Protein AF-A0A953W371-F1 (afdb_monomer_lite)

Structure (mmCIF, N/CA/C/O backbone):
data_AF-A0A953W371-F1
#
_entry.id   AF-A0A953W371-F1
#
loop_
_atom_site.group_PDB
_atom_site.id
_atom_site.type_symbol
_atom_site.label_atom_id
_atom_site.label_alt_id
_atom_site.label_comp_id
_atom_site.label_asym_id
_atom_site.label_entity_id
_atom_site.label_seq_id
_atom_site.pdbx_PDB_ins_code
_atom_site.Cartn_x
_atom_site.Cartn_y
_atom_site.Cartn_z
_atom_site.occupancy
_atom_site.B_iso_or_equiv
_atom_site.auth_seq_id
_atom_site.auth_comp_id
_atom_site.auth_asym_id
_atom_site.auth_atom_id
_atom_site.pdbx_PDB_model_num
ATOM 1 N N . MET A 1 1 ? 8.260 7.728 15.362 1.00 63.75 1 MET A N 1
ATOM 2 C CA . MET A 1 1 ? 6.870 7.298 15.608 1.00 63.75 1 MET A CA 1
ATOM 3 C C . MET A 1 1 ? 5.983 8.449 15.173 1.00 63.75 1 MET A C 1
ATOM 5 O O . MET A 1 1 ? 6.338 9.578 15.501 1.00 63.75 1 MET A O 1
ATOM 9 N N . LEU A 1 2 ? 4.952 8.202 14.359 1.00 78.56 2 LEU A N 1
ATOM 10 C CA . LEU A 1 2 ? 4.005 9.258 13.983 1.00 78.56 2 LEU A CA 1
ATOM 11 C C . LEU A 1 2 ? 3.336 9.770 15.259 1.00 78.56 2 LEU A C 1
ATOM 13 O O . LEU A 1 2 ? 3.025 8.978 16.148 1.00 78.56 2 LEU A O 1
ATOM 17 N N . ASP A 1 3 ? 3.190 11.083 15.399 1.00 90.56 3 ASP A N 1
ATOM 18 C CA . ASP A 1 3 ? 2.538 11.624 16.582 1.00 90.56 3 ASP A CA 1
ATOM 19 C C . ASP A 1 3 ? 1.032 11.325 16.543 1.00 90.56 3 ASP A C 1
ATOM 21 O O . ASP A 1 3 ? 0.409 11.214 15.482 1.00 90.56 3 ASP A O 1
ATOM 25 N N . ARG A 1 4 ? 0.441 11.209 17.731 1.00 90.94 4 ARG A N 1
ATOM 26 C CA . ARG A 1 4 ? -0.965 10.842 17.900 1.00 90.94 4 ARG A CA 1
ATOM 27 C C . ARG A 1 4 ? -1.926 11.795 17.183 1.00 90.94 4 ARG A C 1
ATOM 29 O O . ARG A 1 4 ? -2.916 11.337 16.621 1.00 90.94 4 ARG A O 1
ATOM 36 N N . LEU A 1 5 ? -1.631 13.097 17.169 1.00 94.75 5 LEU A N 1
ATOM 37 C CA . LEU A 1 5 ? -2.496 14.091 16.533 1.00 94.75 5 LEU A CA 1
ATOM 38 C C . LEU A 1 5 ? -2.526 13.898 15.012 1.00 94.75 5 LEU A C 1
ATOM 40 O O . LEU A 1 5 ? -3.579 14.048 14.395 1.00 94.75 5 LEU A O 1
ATOM 44 N N . THR A 1 6 ? -1.398 13.534 14.401 1.00 93.44 6 THR A N 1
ATOM 45 C CA . THR A 1 6 ? -1.349 13.196 12.973 1.00 93.44 6 THR A CA 1
ATOM 46 C C . THR A 1 6 ? -2.245 11.999 12.647 1.00 93.44 6 THR A C 1
ATOM 48 O O . THR A 1 6 ? -3.048 12.087 11.717 1.00 93.44 6 THR A O 1
ATOM 51 N N . ILE A 1 7 ? -2.186 10.924 13.439 1.00 92.94 7 ILE A N 1
ATOM 52 C CA . ILE A 1 7 ? -3.038 9.737 13.251 1.00 92.94 7 ILE A CA 1
ATOM 53 C C . ILE A 1 7 ? -4.525 10.077 13.418 1.00 92.94 7 ILE A C 1
ATOM 55 O O . ILE A 1 7 ? -5.337 9.743 12.556 1.00 92.94 7 ILE A O 1
ATOM 59 N N . GLU A 1 8 ? -4.885 10.803 14.479 1.00 93.88 8 GLU A N 1
ATOM 60 C CA . GLU A 1 8 ? -6.271 11.220 14.732 1.00 93.88 8 GLU A CA 1
ATOM 61 C C . GLU A 1 8 ? -6.824 12.086 13.589 1.00 93.88 8 GLU A C 1
ATOM 63 O O . GLU A 1 8 ? -7.973 11.919 13.180 1.00 93.88 8 GLU A O 1
ATOM 68 N N . ARG A 1 9 ? -6.000 12.971 13.012 1.00 94.56 9 ARG A N 1
ATOM 69 C CA . ARG A 1 9 ? -6.392 13.781 11.849 1.00 94.56 9 ARG A CA 1
ATOM 70 C C . ARG A 1 9 ? -6.573 12.948 10.585 1.00 94.56 9 ARG A C 1
ATOM 72 O O . ARG A 1 9 ? -7.522 13.203 9.849 1.00 94.56 9 ARG A O 1
ATOM 79 N N . MET A 1 10 ? -5.698 11.972 10.334 1.00 93.19 10 MET A N 1
ATOM 80 C CA . MET A 1 10 ? -5.840 11.060 9.193 1.00 93.19 10 MET A CA 1
ATOM 81 C C . MET A 1 10 ? -7.159 10.289 9.280 1.00 93.19 10 MET A C 1
ATOM 83 O O . MET A 1 10 ? -7.928 10.305 8.322 1.00 93.19 10 MET A O 1
ATOM 87 N N . LEU A 1 11 ? -7.458 9.709 10.446 1.00 92.94 11 LEU A N 1
ATOM 88 C CA . LEU A 1 11 ? -8.707 8.985 10.691 1.00 92.94 11 LEU A CA 1
ATOM 89 C C . LEU A 1 11 ? -9.939 9.891 10.581 1.00 92.94 11 LEU A C 1
ATOM 91 O O . LEU A 1 11 ? -10.944 9.505 9.989 1.00 92.94 11 LEU A O 1
ATOM 95 N N . ALA A 1 12 ? -9.863 11.124 11.086 1.00 94.56 12 ALA A N 1
ATOM 96 C CA . ALA A 1 12 ? -10.951 12.088 10.939 1.00 94.56 12 ALA A CA 1
ATOM 97 C C . ALA A 1 12 ? -11.219 12.461 9.468 1.00 94.56 12 ALA A C 1
ATOM 99 O O . ALA A 1 12 ? -12.363 12.730 9.106 1.00 94.56 12 ALA A O 1
ATOM 100 N N . TRP A 1 13 ? -10.190 12.482 8.614 1.00 94.69 13 TRP A N 1
ATOM 101 C CA . TRP A 1 13 ? -10.342 12.759 7.183 1.00 94.69 13 TRP A CA 1
ATOM 102 C C . TRP A 1 13 ? -10.890 11.577 6.389 1.00 94.69 13 TRP A C 1
ATOM 104 O O . TRP A 1 13 ? -11.664 11.788 5.455 1.00 94.69 13 TRP A O 1
ATOM 114 N N . THR A 1 14 ? -10.497 10.349 6.727 1.00 94.12 14 THR A N 1
ATOM 115 C CA . THR A 1 14 ? -10.970 9.157 6.013 1.00 94.12 14 THR A CA 1
ATOM 116 C C . THR A 1 14 ? -12.332 8.674 6.511 1.00 94.12 14 THR A C 1
ATOM 118 O O . THR A 1 14 ? -13.071 8.046 5.747 1.00 94.12 14 THR A O 1
ATOM 121 N N . GLY A 1 15 ? -12.710 9.002 7.751 1.00 91.88 15 GLY A N 1
ATOM 122 C CA . GLY A 1 15 ? -13.927 8.496 8.378 1.00 91.88 15 GLY A CA 1
ATOM 123 C C . GLY A 1 15 ? -13.872 6.972 8.475 1.00 91.88 15 GLY A C 1
ATOM 124 O O . GLY A 1 15 ? -12.920 6.415 9.009 1.00 91.88 15 GLY A O 1
ATOM 125 N N . GLU A 1 16 ? -14.870 6.290 7.912 1.00 91.31 16 GLU A N 1
ATOM 126 C CA . GLU A 1 16 ? -14.908 4.819 7.851 1.00 91.31 16 GLU A CA 1
ATOM 127 C C . GLU A 1 16 ? -14.060 4.227 6.711 1.00 91.31 16 GLU A C 1
ATOM 129 O O . GLU A 1 16 ? -13.900 3.011 6.621 1.00 91.31 16 GLU A O 1
ATOM 134 N N . LYS A 1 17 ? -13.521 5.061 5.812 1.00 95.44 17 LYS A N 1
ATOM 135 C CA . LYS A 1 17 ? -12.693 4.584 4.698 1.00 95.44 17 LYS A CA 1
ATOM 136 C C . LYS A 1 17 ? -11.278 4.249 5.184 1.00 95.44 17 LYS A C 1
ATOM 138 O O . LYS A 1 17 ? -10.778 4.912 6.096 1.00 95.44 17 LYS A O 1
ATOM 143 N N . PRO A 1 18 ? -10.601 3.275 4.552 1.00 96.00 18 PRO A N 1
ATOM 144 C CA . PRO A 1 18 ? -9.223 2.957 4.890 1.00 96.00 18 PRO A CA 1
ATOM 145 C C . PRO A 1 18 ? -8.278 4.106 4.528 1.00 96.00 18 PRO A C 1
ATOM 147 O O . PRO A 1 18 ? -8.489 4.838 3.555 1.00 96.00 18 PRO A O 1
ATOM 150 N N . VAL A 1 19 ? -7.196 4.225 5.291 1.00 96.75 19 VAL A N 1
ATOM 151 C CA . VAL A 1 19 ? -6.059 5.077 4.949 1.00 96.75 19 VAL A CA 1
ATOM 152 C C . VAL A 1 19 ? -5.296 4.430 3.798 1.00 96.75 19 VAL A C 1
ATOM 154 O O . VAL A 1 19 ? -4.876 3.276 3.885 1.00 96.75 19 VAL A O 1
ATOM 157 N N . LEU A 1 20 ? -5.090 5.195 2.727 1.00 97.06 20 LEU A N 1
ATOM 158 C CA . LEU A 1 20 ? -4.275 4.776 1.595 1.00 97.06 20 LEU A CA 1
ATOM 159 C C . LEU A 1 20 ? -2.813 5.165 1.815 1.00 97.06 20 LEU A C 1
ATOM 161 O O . LEU A 1 20 ? -2.505 6.322 2.108 1.00 97.06 20 LEU A O 1
ATOM 165 N N . VAL A 1 21 ? -1.912 4.210 1.607 1.00 97.31 21 VAL A N 1
ATOM 166 C CA . VAL A 1 21 ? -0.466 4.434 1.566 1.00 97.31 21 VAL A CA 1
ATOM 167 C C . VAL A 1 21 ? 0.020 4.260 0.135 1.00 97.31 21 VAL A C 1
ATOM 169 O O . VAL A 1 21 ? -0.143 3.196 -0.458 1.00 97.31 21 VAL A O 1
ATOM 172 N N . ALA A 1 22 ? 0.654 5.294 -0.413 1.00 98.19 22 ALA A N 1
ATOM 173 C CA . ALA A 1 22 ? 1.394 5.166 -1.661 1.00 98.19 22 ALA A CA 1
ATOM 174 C C . ALA A 1 22 ? 2.662 4.335 -1.407 1.00 98.19 22 ALA A C 1
ATOM 176 O O . ALA A 1 22 ? 3.543 4.744 -0.644 1.00 98.19 22 ALA A O 1
ATOM 177 N N . LEU A 1 23 ? 2.748 3.163 -2.030 1.00 98.62 23 LEU A N 1
ATOM 178 C CA . LEU A 1 23 ? 3.795 2.179 -1.788 1.00 98.62 23 LEU A CA 1
ATOM 179 C C . LEU A 1 23 ? 4.691 2.051 -3.021 1.00 98.62 23 LEU A C 1
ATOM 181 O O . LEU A 1 23 ? 4.348 1.387 -3.991 1.00 98.62 23 LEU A O 1
ATOM 185 N N . SER A 1 24 ? 5.876 2.658 -2.980 1.00 97.88 24 SER A N 1
ATOM 186 C CA . SER A 1 24 ? 6.849 2.550 -4.078 1.00 97.88 24 SER A CA 1
ATOM 187 C C . SER A 1 24 ? 7.684 1.267 -4.021 1.00 97.88 24 SER A C 1
ATOM 189 O O . SER A 1 24 ? 8.410 0.957 -4.962 1.00 97.88 24 SER A O 1
ATOM 191 N N . GLY A 1 25 ? 7.643 0.547 -2.895 1.00 97.06 25 GLY A N 1
ATOM 192 C CA . GLY A 1 25 ? 8.510 -0.601 -2.611 1.00 97.06 25 GLY A CA 1
ATOM 193 C C . GLY A 1 25 ? 9.898 -0.215 -2.089 1.00 97.06 25 GLY A C 1
ATOM 194 O O . GLY A 1 25 ? 10.671 -1.090 -1.701 1.00 97.06 25 GLY A O 1
ATOM 195 N N . GLY A 1 26 ? 10.216 1.083 -2.034 1.00 97.81 26 GLY A N 1
ATOM 196 C CA . GLY A 1 26 ? 11.415 1.594 -1.374 1.00 97.81 26 GLY A CA 1
ATOM 197 C C . GLY A 1 26 ? 11.312 1.516 0.152 1.00 97.81 26 GLY A C 1
ATOM 198 O O . GLY A 1 26 ? 10.210 1.538 0.708 1.00 97.81 26 GLY A O 1
ATOM 199 N N . GLY A 1 27 ? 12.469 1.480 0.822 1.00 97.88 27 GLY A N 1
ATOM 200 C CA . GLY A 1 27 ? 12.573 1.297 2.276 1.00 97.88 27 GLY A CA 1
ATOM 201 C C . GLY A 1 27 ? 11.713 2.266 3.090 1.00 97.88 27 GLY A C 1
ATOM 202 O O . GLY A 1 27 ? 11.042 1.830 4.019 1.00 97.88 27 GLY A O 1
ATOM 203 N N . ASP A 1 28 ? 11.647 3.537 2.692 1.00 97.62 28 ASP A N 1
ATOM 204 C CA . ASP A 1 28 ? 10.851 4.550 3.396 1.00 97.62 28 ASP A CA 1
ATOM 205 C C . ASP A 1 28 ? 9.347 4.250 3.336 1.00 97.62 28 ASP A C 1
ATOM 207 O O . ASP A 1 28 ? 8.664 4.270 4.358 1.00 97.62 28 ASP A O 1
ATOM 211 N N . SER A 1 29 ? 8.826 3.919 2.150 1.00 98.12 29 SER A N 1
ATOM 212 C CA . SER A 1 29 ? 7.402 3.602 1.969 1.00 98.12 29 SER A CA 1
ATOM 213 C C . SER A 1 29 ? 7.000 2.304 2.675 1.00 98.12 29 SER A C 1
ATOM 215 O O . SER A 1 29 ? 5.922 2.223 3.261 1.00 98.12 29 SER A O 1
ATOM 217 N N . VAL A 1 30 ? 7.896 1.311 2.690 1.00 97.94 30 VAL A N 1
ATOM 218 C CA . VAL A 1 30 ? 7.693 0.049 3.410 1.00 97.94 30 VAL A CA 1
ATOM 219 C C . VAL A 1 30 ? 7.729 0.295 4.920 1.00 97.94 30 VAL A C 1
ATOM 221 O O . VAL A 1 30 ? 6.837 -0.153 5.634 1.00 97.94 30 VAL A O 1
ATOM 224 N N . ALA A 1 31 ? 8.692 1.068 5.425 1.00 97.12 31 ALA A N 1
ATOM 225 C CA . ALA A 1 31 ? 8.748 1.434 6.838 1.00 97.12 31 ALA A CA 1
ATOM 226 C C . ALA A 1 31 ? 7.497 2.213 7.276 1.00 97.12 31 ALA A C 1
ATOM 228 O O . ALA A 1 31 ? 6.937 1.925 8.332 1.00 97.12 31 ALA A O 1
ATOM 229 N N . LEU A 1 32 ? 7.020 3.152 6.452 1.00 96.75 32 LEU A N 1
ATOM 230 C CA . LEU A 1 32 ? 5.782 3.885 6.715 1.00 96.75 32 LEU A CA 1
ATOM 231 C C . LEU A 1 32 ? 4.569 2.947 6.786 1.00 96.75 32 LEU A C 1
ATOM 233 O O . LEU A 1 32 ? 3.778 3.063 7.719 1.00 96.75 32 LEU A O 1
ATOM 237 N N . LEU A 1 33 ? 4.451 1.999 5.850 1.00 97.50 33 LEU A N 1
ATOM 238 C CA . LEU A 1 33 ? 3.411 0.968 5.867 1.00 97.50 33 LEU A CA 1
ATOM 239 C C . LEU A 1 33 ? 3.437 0.165 7.176 1.00 97.50 33 LEU A C 1
ATOM 241 O O . LEU A 1 33 ? 2.397 0.013 7.809 1.00 97.50 33 LEU A O 1
ATOM 245 N N . HIS A 1 34 ? 4.613 -0.295 7.615 1.00 96.81 34 HIS A N 1
ATOM 246 C CA . HIS A 1 34 ? 4.763 -1.031 8.876 1.00 96.81 34 HIS A CA 1
ATOM 247 C C . HIS A 1 34 ? 4.361 -0.201 10.103 1.00 96.81 34 HIS A C 1
ATOM 249 O O . HIS A 1 34 ? 3.688 -0.716 10.995 1.00 96.81 34 HIS A O 1
ATOM 255 N N . LEU A 1 35 ? 4.763 1.071 10.157 1.00 95.69 35 LEU A N 1
ATOM 256 C CA . LEU A 1 35 ? 4.430 1.960 11.273 1.00 95.69 35 LEU A CA 1
ATOM 257 C C . LEU A 1 35 ? 2.929 2.253 11.331 1.00 95.69 35 LEU A C 1
ATOM 259 O O . LEU A 1 35 ? 2.333 2.197 12.402 1.00 95.69 35 LEU A O 1
ATOM 263 N N . LEU A 1 36 ? 2.304 2.532 10.189 1.00 95.75 36 LEU A N 1
ATOM 264 C CA . LEU A 1 36 ? 0.861 2.756 10.133 1.00 95.75 36 LEU A CA 1
ATOM 265 C C . LEU A 1 36 ? 0.081 1.482 10.464 1.00 95.75 36 LEU A C 1
ATOM 267 O O . LEU A 1 36 ? -0.910 1.560 11.184 1.00 95.75 36 LEU A O 1
ATOM 271 N N . LEU A 1 37 ? 0.559 0.313 10.029 1.00 96.06 37 LEU A N 1
ATOM 272 C CA . LEU A 1 37 ? -0.064 -0.969 10.351 1.00 96.06 37 LEU A CA 1
ATOM 273 C C . LEU A 1 37 ? -0.125 -1.210 11.861 1.00 96.06 37 LEU A C 1
ATOM 275 O O . LEU A 1 37 ? -1.151 -1.674 12.354 1.00 96.06 37 LEU A O 1
ATOM 279 N N . SER A 1 38 ? 0.940 -0.874 12.599 1.00 94.50 38 SER A N 1
ATOM 280 C CA . SER A 1 38 ? 0.944 -1.017 14.060 1.00 94.50 38 SER A CA 1
ATOM 281 C C . SER A 1 38 ? -0.027 -0.080 14.780 1.00 94.50 38 SER A C 1
ATOM 283 O O . SER A 1 38 ? -0.458 -0.405 15.882 1.00 94.50 38 SER A O 1
ATOM 285 N N . GLU A 1 39 ? -0.378 1.054 14.171 1.00 93.75 39 GLU A N 1
ATOM 286 C CA . GLU A 1 39 ? -1.270 2.055 14.770 1.00 93.75 39 GLU A CA 1
ATOM 287 C C . GLU A 1 39 ? -2.740 1.850 14.369 1.00 93.75 39 GLU A C 1
ATOM 289 O O . GLU A 1 39 ? -3.638 2.075 15.177 1.00 93.75 39 GLU A O 1
ATOM 294 N N . LEU A 1 40 ? -2.998 1.436 13.123 1.00 93.75 40 LEU A N 1
ATOM 295 C CA . LEU A 1 40 ? -4.341 1.397 12.530 1.00 93.75 40 LEU A CA 1
ATOM 296 C C . LEU A 1 40 ? -4.910 -0.019 12.374 1.00 93.75 40 LEU A C 1
ATOM 298 O O . LEU A 1 40 ? -6.127 -0.190 12.354 1.00 93.75 40 LEU A O 1
ATOM 302 N N . GLY A 1 41 ? -4.049 -1.032 12.253 1.00 95.06 41 GLY A N 1
ATOM 303 C CA . GLY A 1 41 ? -4.445 -2.381 11.849 1.00 95.06 41 GLY A CA 1
ATOM 304 C C . GLY A 1 41 ? -4.696 -2.513 10.340 1.00 95.06 41 GLY A C 1
ATOM 305 O O . GLY A 1 41 ? -4.939 -1.536 9.633 1.00 95.06 41 GLY A O 1
ATOM 306 N N . ALA A 1 42 ? -4.619 -3.749 9.835 1.00 95.88 42 ALA A N 1
ATOM 307 C CA . ALA A 1 42 ? -4.670 -4.027 8.397 1.00 95.88 42 ALA A CA 1
ATOM 308 C C . ALA A 1 42 ? -6.019 -3.656 7.756 1.00 95.88 42 ALA A C 1
ATOM 310 O O . ALA A 1 42 ? -6.037 -3.120 6.651 1.00 95.88 42 ALA A O 1
ATOM 311 N N . ASP A 1 43 ? -7.130 -3.869 8.468 1.00 93.81 43 ASP A N 1
ATOM 312 C CA . ASP A 1 43 ? -8.491 -3.623 7.962 1.00 93.81 43 ASP A CA 1
ATOM 313 C C . ASP A 1 43 ? -8.786 -2.132 7.712 1.00 93.81 43 ASP A C 1
ATOM 315 O O . ASP A 1 43 ? -9.670 -1.787 6.927 1.00 93.81 43 ASP A O 1
ATOM 319 N N . HIS A 1 44 ? -8.023 -1.233 8.342 1.00 95.19 44 HIS A N 1
ATOM 320 C CA . HIS A 1 44 ? -8.131 0.216 8.157 1.00 95.19 44 HIS A CA 1
ATOM 321 C C . HIS A 1 44 ? -7.109 0.771 7.161 1.00 95.19 44 HIS A C 1
ATOM 323 O O . HIS A 1 44 ? -6.947 1.990 7.052 1.00 95.19 44 HIS A O 1
ATOM 329 N N . MET A 1 45 ? -6.424 -0.099 6.420 1.00 97.00 45 MET A N 1
ATOM 330 C CA . MET A 1 45 ? -5.363 0.283 5.502 1.00 97.00 45 MET A CA 1
ATOM 331 C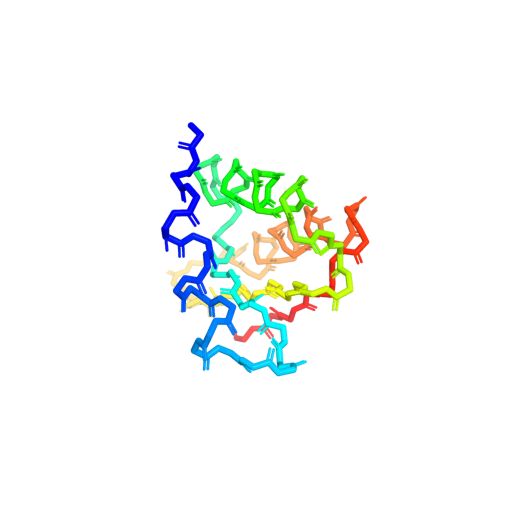 C . MET A 1 45 ? -5.535 -0.316 4.110 1.00 97.00 45 MET A C 1
ATOM 333 O O . MET A 1 45 ? -6.053 -1.412 3.912 1.00 97.00 45 MET A O 1
ATOM 337 N N . ARG A 1 46 ? -5.022 0.420 3.129 1.00 97.88 46 ARG A N 1
ATOM 338 C CA . ARG A 1 46 ? -4.842 -0.020 1.747 1.00 97.88 46 ARG A CA 1
ATOM 339 C C . ARG A 1 46 ? -3.512 0.519 1.229 1.00 97.88 46 ARG A C 1
ATOM 341 O O . ARG A 1 46 ? -3.120 1.630 1.581 1.00 97.88 46 ARG A O 1
ATOM 348 N N . ALA A 1 47 ? -2.834 -0.241 0.381 1.00 98.56 47 ALA A N 1
ATOM 349 C CA . ALA A 1 47 ? -1.628 0.200 -0.306 1.00 98.56 47 ALA A CA 1
ATOM 350 C C . ALA A 1 47 ? -1.867 0.300 -1.813 1.00 98.56 47 ALA A C 1
ATOM 352 O O . ALA A 1 47 ? -2.391 -0.635 -2.408 1.00 98.56 47 ALA A O 1
ATOM 353 N N . ASP A 1 48 ? -1.415 1.389 -2.428 1.00 98.56 48 ASP A N 1
ATOM 354 C CA . ASP A 1 48 ? -1.450 1.537 -3.884 1.00 98.56 48 ASP A CA 1
ATOM 355 C C . ASP A 1 48 ? -0.042 1.732 -4.426 1.00 98.56 48 ASP A C 1
ATOM 357 O O . ASP A 1 48 ? 0.738 2.543 -3.918 1.00 98.56 48 ASP A O 1
ATOM 361 N N . VAL A 1 49 ? 0.268 0.979 -5.472 1.00 98.75 49 VAL A N 1
ATOM 362 C CA . VAL A 1 49 ? 1.539 1.015 -6.187 1.00 98.75 49 VAL A CA 1
ATOM 363 C C . VAL A 1 49 ? 1.277 1.593 -7.567 1.00 98.75 49 VAL A C 1
ATOM 365 O O . VAL A 1 49 ? 0.472 1.043 -8.303 1.00 98.75 49 VAL A O 1
ATOM 368 N N . VAL A 1 50 ? 1.961 2.671 -7.938 1.00 98.44 50 VAL A N 1
ATOM 369 C CA . VAL A 1 50 ? 1.843 3.239 -9.289 1.00 98.44 50 VAL A CA 1
ATOM 370 C C . VAL A 1 50 ? 3.003 2.734 -10.140 1.00 98.44 50 VAL A C 1
ATOM 372 O O . VAL A 1 50 ? 4.159 3.059 -9.852 1.00 98.44 50 VAL A O 1
ATOM 375 N N . ASP A 1 51 ? 2.714 1.960 -11.185 1.00 98.25 51 ASP A N 1
ATOM 376 C CA . ASP A 1 51 ? 3.715 1.592 -12.187 1.00 98.25 51 ASP A CA 1
ATOM 377 C C . ASP A 1 51 ? 3.775 2.661 -13.283 1.00 98.25 51 ASP A C 1
ATOM 379 O O . ASP A 1 51 ? 2.957 2.723 -14.196 1.00 98.25 51 ASP A O 1
ATOM 383 N N . HIS A 1 52 ? 4.788 3.523 -13.215 1.00 97.31 52 HIS A N 1
ATOM 384 C CA . HIS A 1 52 ? 4.970 4.585 -14.205 1.00 97.31 52 HIS A CA 1
ATOM 385 C C . HIS A 1 52 ? 5.484 4.099 -15.573 1.00 97.31 52 HIS A C 1
ATOM 387 O O . HIS A 1 52 ? 5.626 4.925 -16.475 1.00 97.31 52 HIS A O 1
ATOM 393 N N . ALA A 1 53 ? 5.820 2.811 -15.732 1.00 97.62 53 ALA A N 1
ATOM 394 C CA . ALA A 1 53 ? 6.316 2.231 -16.984 1.00 97.62 53 ALA A CA 1
ATOM 395 C C . ALA A 1 53 ? 7.541 2.954 -17.595 1.00 97.62 53 ALA A C 1
ATOM 397 O O . ALA A 1 53 ? 7.725 2.994 -18.811 1.00 97.62 53 ALA A O 1
ATOM 398 N N . LEU A 1 54 ? 8.399 3.548 -16.755 1.00 97.50 54 LEU A N 1
ATOM 399 C CA . LEU A 1 54 ? 9.541 4.362 -17.210 1.00 97.50 54 LEU A CA 1
ATOM 400 C C . LEU A 1 54 ? 10.760 3.540 -17.647 1.00 97.50 54 LEU A C 1
ATOM 402 O O . LEU A 1 54 ? 11.689 4.092 -18.236 1.00 97.50 54 LEU A O 1
ATOM 406 N N . ARG A 1 55 ? 10.800 2.247 -17.315 1.00 97.25 55 ARG A N 1
ATOM 407 C CA . ARG A 1 55 ? 11.890 1.340 -17.684 1.00 97.25 55 ARG A CA 1
ATOM 408 C C . ARG A 1 55 ? 11.413 -0.100 -17.752 1.00 97.25 55 ARG A C 1
ATOM 410 O O . ARG A 1 55 ? 10.465 -0.473 -17.066 1.00 97.25 55 ARG A O 1
ATOM 417 N N . ASP A 1 56 ? 12.156 -0.916 -18.489 1.00 97.88 56 ASP A N 1
ATOM 418 C CA . ASP A 1 56 ? 11.951 -2.359 -18.498 1.00 97.88 56 ASP A CA 1
ATOM 419 C C . ASP A 1 56 ? 12.019 -2.934 -17.073 1.00 97.88 56 ASP A C 1
ATOM 421 O O . ASP A 1 56 ? 12.861 -2.551 -16.246 1.00 97.88 56 ASP A O 1
ATOM 425 N N . GLY A 1 57 ? 11.093 -3.849 -16.787 1.00 97.19 57 GLY A N 1
ATOM 426 C CA . GLY A 1 57 ? 10.954 -4.500 -15.487 1.00 97.19 57 GLY A CA 1
ATOM 427 C C . GLY A 1 57 ? 10.268 -3.663 -14.403 1.00 97.19 57 GLY A C 1
ATOM 428 O O . GLY A 1 57 ? 10.226 -4.115 -13.260 1.00 97.19 57 GLY A O 1
ATOM 429 N N . SER A 1 58 ? 9.730 -2.476 -14.716 1.00 97.94 58 SER A N 1
ATOM 430 C CA . SER A 1 58 ? 8.947 -1.695 -13.746 1.00 97.94 58 SER A CA 1
ATOM 431 C C . SER A 1 58 ? 7.719 -2.459 -13.233 1.00 97.94 58 SER A C 1
ATOM 433 O O . SER A 1 58 ? 7.406 -2.381 -12.047 1.00 97.94 58 SER A O 1
ATOM 435 N N . ASP A 1 59 ? 7.114 -3.300 -14.074 1.00 98.31 59 ASP A N 1
ATOM 436 C CA . ASP A 1 59 ? 5.989 -4.167 -13.717 1.00 98.31 59 ASP A CA 1
ATOM 437 C C . ASP A 1 59 ? 6.361 -5.173 -12.612 1.00 98.31 59 ASP A C 1
ATOM 439 O O . ASP A 1 59 ? 5.580 -5.449 -11.698 1.00 98.31 59 ASP A O 1
ATOM 443 N N . MET A 1 60 ? 7.577 -5.719 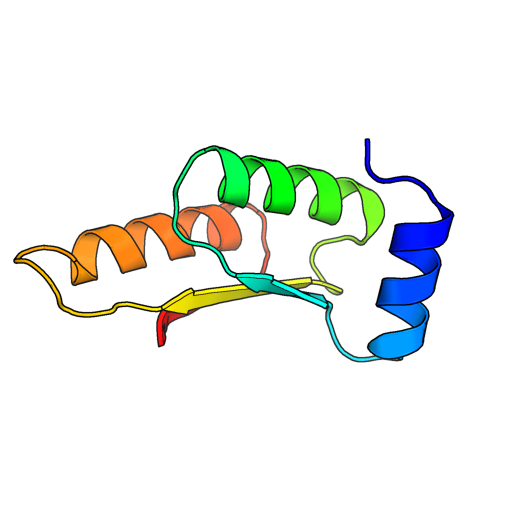-12.671 1.00 98.31 60 MET A N 1
ATOM 444 C CA . MET A 1 60 ? 8.111 -6.640 -11.671 1.00 98.31 60 MET A CA 1
ATOM 445 C C . MET A 1 60 ? 8.424 -5.929 -10.358 1.00 98.31 60 MET A C 1
ATOM 447 O O . MET A 1 60 ? 8.206 -6.502 -9.286 1.00 98.31 60 MET A O 1
ATOM 451 N N . ASP A 1 61 ? 8.892 -4.685 -10.426 1.00 97.94 61 ASP A N 1
ATOM 452 C CA . ASP A 1 61 ? 9.093 -3.859 -9.238 1.00 97.94 61 ASP A CA 1
ATOM 453 C C . ASP A 1 61 ? 7.761 -3.480 -8.590 1.00 97.94 61 ASP A C 1
ATOM 455 O O . ASP A 1 61 ? 7.633 -3.590 -7.371 1.00 97.94 61 ASP A O 1
ATOM 459 N N . ALA A 1 62 ? 6.739 -3.149 -9.384 1.00 98.56 62 ALA A N 1
ATOM 460 C CA . ALA A 1 62 ? 5.402 -2.864 -8.880 1.00 98.56 62 ALA A CA 1
ATOM 461 C C . ALA A 1 62 ? 4.769 -4.094 -8.206 1.00 98.56 62 ALA A C 1
ATOM 463 O O . ALA A 1 62 ? 4.259 -4.009 -7.086 1.00 98.56 62 ALA A O 1
ATOM 464 N N . LYS A 1 63 ? 4.893 -5.278 -8.826 1.00 98.62 63 LYS A N 1
ATOM 465 C CA . LYS A 1 63 ? 4.477 -6.559 -8.224 1.00 98.62 63 LYS A CA 1
ATOM 466 C C . LYS A 1 63 ? 5.202 -6.837 -6.908 1.00 98.62 63 LYS A C 1
ATOM 468 O O . LYS A 1 63 ? 4.578 -7.287 -5.947 1.00 98.62 63 LYS A O 1
ATOM 473 N N . ARG A 1 64 ? 6.509 -6.561 -6.839 1.00 98.38 64 ARG A N 1
ATOM 474 C CA . ARG A 1 64 ? 7.296 -6.723 -5.608 1.00 98.38 64 ARG A CA 1
ATOM 475 C C . ARG A 1 64 ? 6.858 -5.740 -4.523 1.00 98.38 64 ARG A C 1
ATOM 477 O O . ARG A 1 64 ? 6.739 -6.146 -3.372 1.00 98.38 64 ARG A O 1
ATOM 484 N N . ALA A 1 65 ? 6.601 -4.484 -4.880 1.00 98.44 65 ALA A N 1
ATOM 485 C CA . ALA A 1 65 ? 6.102 -3.480 -3.950 1.00 98.44 65 ALA A CA 1
ATOM 486 C C . ALA A 1 65 ? 4.753 -3.907 -3.351 1.00 98.44 65 ALA A C 1
ATOM 488 O O . ALA A 1 65 ? 4.624 -3.967 -2.130 1.00 98.44 65 ALA A O 1
ATOM 489 N N . ALA A 1 66 ? 3.792 -4.309 -4.190 1.00 98.69 66 ALA A N 1
ATOM 490 C CA . ALA A 1 66 ? 2.478 -4.776 -3.744 1.00 98.69 66 ALA A CA 1
ATOM 491 C C . ALA A 1 66 ? 2.580 -6.000 -2.815 1.00 98.69 66 ALA A C 1
ATOM 493 O O . ALA A 1 66 ? 1.865 -6.086 -1.814 1.00 98.69 66 ALA A O 1
ATOM 494 N N . ALA A 1 67 ? 3.522 -6.910 -3.087 1.00 98.56 67 ALA A N 1
ATOM 495 C CA . ALA A 1 67 ? 3.750 -8.091 -2.259 1.00 98.56 67 ALA A CA 1
ATOM 496 C C . ALA A 1 67 ? 4.163 -7.756 -0.813 1.00 98.56 67 ALA A C 1
ATOM 498 O O . ALA A 1 67 ? 3.824 -8.522 0.089 1.00 98.56 67 ALA A O 1
ATOM 499 N N . PHE A 1 68 ? 4.833 -6.622 -0.561 1.00 98.25 68 PHE A N 1
ATOM 500 C CA . PHE A 1 68 ? 5.132 -6.196 0.812 1.00 98.25 68 PHE A CA 1
ATOM 501 C C . PHE A 1 68 ? 3.857 -5.914 1.613 1.00 9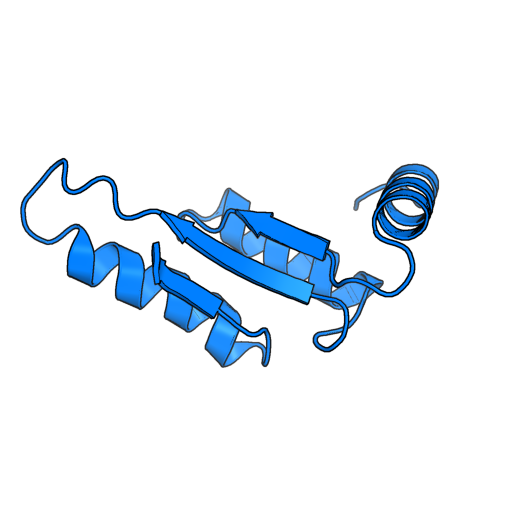8.25 68 PHE A C 1
ATOM 503 O O . PHE A 1 68 ? 3.758 -6.339 2.760 1.00 98.25 68 PHE A O 1
ATOM 510 N N . ALA A 1 69 ? 2.865 -5.254 1.012 1.00 98.12 69 ALA A N 1
ATOM 511 C CA . ALA A 1 69 ? 1.581 -5.003 1.662 1.00 98.12 69 ALA A CA 1
ATOM 512 C C . ALA A 1 69 ? 0.759 -6.279 1.841 1.00 98.12 69 ALA A C 1
ATOM 514 O O . ALA A 1 69 ? 0.289 -6.552 2.947 1.00 98.12 69 ALA A O 1
ATOM 515 N N . SER A 1 70 ? 0.664 -7.112 0.802 1.00 97.69 70 SER A N 1
AT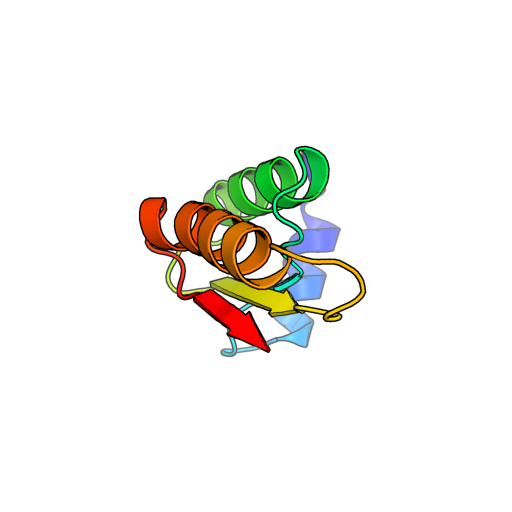OM 516 C CA . SER A 1 70 ? -0.078 -8.373 0.892 1.00 97.69 70 SER A CA 1
ATOM 517 C C . SER A 1 70 ? 0.501 -9.324 1.945 1.00 97.69 70 SER A C 1
ATOM 519 O O . SER A 1 70 ? -0.258 -9.981 2.653 1.00 97.69 70 SER A O 1
ATOM 521 N N . ALA A 1 71 ? 1.828 -9.361 2.114 1.00 97.81 71 ALA A N 1
ATOM 522 C CA . ALA A 1 71 ? 2.481 -10.154 3.160 1.00 97.81 71 ALA A CA 1
ATOM 523 C C . ALA A 1 71 ? 2.118 -9.705 4.589 1.00 97.81 71 ALA A C 1
ATOM 525 O O . ALA A 1 71 ? 2.253 -10.483 5.531 1.00 97.81 71 ALA A O 1
ATOM 526 N N . LEU A 1 72 ? 1.644 -8.467 4.746 1.00 97.19 72 LEU A N 1
ATOM 527 C CA . LEU A 1 72 ? 1.189 -7.890 6.009 1.00 97.19 72 LEU A CA 1
ATOM 528 C C . LEU A 1 72 ? -0.337 -7.93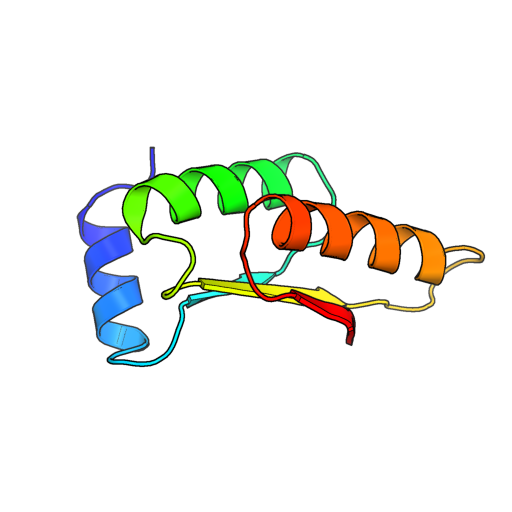9 6.180 1.00 97.19 72 LEU A C 1
ATOM 530 O O . LEU A 1 72 ? -0.861 -7.393 7.148 1.00 97.19 72 LEU A O 1
ATOM 534 N N . GLY A 1 73 ? -1.055 -8.572 5.246 1.00 97.88 73 GLY A N 1
ATOM 535 C CA . GLY A 1 73 ? -2.518 -8.621 5.242 1.00 97.88 73 GLY A C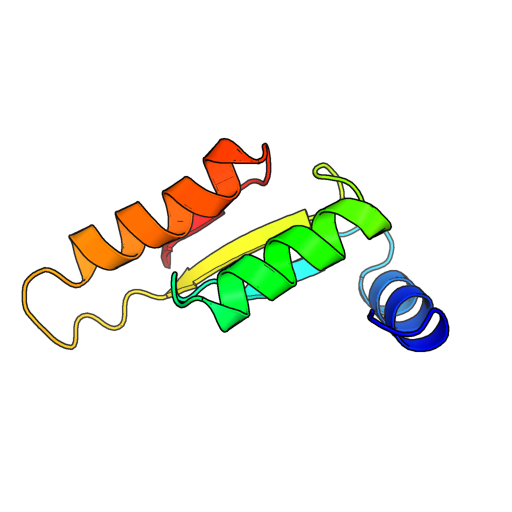A 1
ATOM 536 C C . GLY A 1 73 ? -3.190 -7.324 4.783 1.00 97.88 73 GLY A C 1
ATOM 537 O O . GLY A 1 73 ? -4.408 -7.219 4.865 1.00 97.88 73 GLY A O 1
ATOM 538 N N . VAL A 1 74 ? -2.427 -6.348 4.283 1.00 98.31 74 VAL A N 1
ATOM 539 C CA . VAL A 1 74 ? -2.966 -5.091 3.751 1.00 98.31 74 VAL A CA 1
ATOM 540 C C . VAL A 1 74 ? -3.329 -5.286 2.279 1.00 98.31 74 VAL A C 1
ATOM 542 O O . VAL A 1 74 ? -2.508 -5.753 1.484 1.00 98.31 74 VAL A O 1
ATOM 545 N N . SER A 1 75 ? -4.556 -4.914 1.904 1.00 97.94 75 SER A N 1
ATOM 546 C CA . SER A 1 75 ? -4.996 -4.944 0.503 1.00 97.94 75 SER A CA 1
ATOM 547 C C . SER A 1 75 ? -4.109 -4.039 -0.350 1.00 97.94 75 SER A C 1
ATOM 549 O O . SER A 1 75 ? -3.865 -2.891 0.026 1.00 97.94 75 SER A O 1
ATOM 551 N N . ALA A 1 76 ? -3.666 -4.540 -1.504 1.00 98.19 76 ALA A N 1
ATOM 552 C CA . ALA A 1 76 ? -2.778 -3.820 -2.406 1.00 98.19 76 ALA A CA 1
ATOM 553 C C . ALA A 1 76 ? -3.329 -3.779 -3.837 1.00 98.19 76 ALA A C 1
ATOM 555 O O . ALA A 1 76 ? -3.782 -4.806 -4.344 1.00 98.19 76 ALA A O 1
ATOM 556 N N . GLU A 1 77 ? -3.253 -2.620 -4.488 1.00 98.44 77 GLU A N 1
ATOM 557 C CA . GLU A 1 77 ? -3.588 -2.447 -5.906 1.00 98.44 77 GLU A CA 1
ATOM 558 C C . GLU A 1 77 ? -2.390 -1.871 -6.673 1.00 98.44 77 GLU A C 1
ATOM 560 O O . GLU A 1 77 ? -1.648 -1.039 -6.148 1.00 98.44 77 GLU A O 1
ATOM 565 N N . ILE A 1 78 ? -2.184 -2.340 -7.906 1.00 98.50 78 ILE A N 1
ATOM 566 C CA . ILE A 1 78 ? -1.210 -1.764 -8.839 1.00 98.50 78 ILE A CA 1
ATOM 567 C C . ILE A 1 78 ? -1.994 -0.953 -9.870 1.00 98.50 78 ILE A C 1
ATOM 569 O O . ILE A 1 78 ? -2.904 -1.497 -10.498 1.00 98.50 78 ILE A O 1
ATOM 573 N N . LEU A 1 79 ? -1.632 0.320 -10.013 1.00 96.75 79 LEU A N 1
ATOM 574 C CA . LEU A 1 79 ? -2.229 1.314 -10.903 1.00 96.75 79 LEU A CA 1
ATOM 575 C C . LEU A 1 79 ? -1.298 1.647 -12.069 1.00 96.75 79 LEU A C 1
ATOM 577 O O . LEU A 1 79 ? -0.072 1.759 -11.823 1.00 96.75 79 LEU A O 1
#

Sequence (79 aa):
MLDRLTIERMLAWTGEKPVLVALSGGGDSVALLHLLLSELGADHMRADVVDHALRDGSDMDAKRAAAFASALGVSAEIL

pLDDT: mean 95.93, std 4.64, range [63.75, 98.75]

Foldseek 3Di:
DDDPVVVVVQCVVQPQAAREQEFQVDPVSLVVLVVVCVVPNQNRYAYEYEQPVPDPCSVVSSVNRQVSSVVRVHHYDYD

Radius of gyration: 12.98 Å; chains: 1; bounding box: 28×24×36 Å

Secondary structure (DSSP, 8-state):
---HHHHHHHHHHHTTSPEEEE--SSHHHHHHHHHHHHHH-GGGEEEEE-----STTHHHHHHHHHHHHHTTT-EEEE-